Protein AF-A0A932NPA7-F1 (afdb_monomer_lite)

Foldseek 3Di:
DDDDFDKDKAWDPDLVVLLVVLVVVCVVVVDPDDSVVCSVPDTDIDIDTPDD

Sequence (52 aa):
MRADLPARATPILDKARRRAIIATIHRKLAGHRDLAAWVEGSPLVAVELLIE

Structure (mmCIF, N/CA/C/O backbone):
data_AF-A0A932NPA7-F1
#
_entry.id   AF-A0A932NPA7-F1
#
loop_
_atom_site.group_PDB
_atom_site.id
_atom_site.type_symbol
_atom_site.label_atom_id
_atom_site.label_alt_id
_atom_site.label_comp_id
_atom_site.label_asym_id
_atom_site.label_entity_id
_atom_site.label_seq_id
_atom_site.pdbx_PDB_ins_code
_atom_site.Cartn_x
_atom_site.Cartn_y
_atom_site.Cartn_z
_atom_site.occupancy
_atom_site.B_iso_or_equiv
_atom_site.auth_seq_id
_atom_site.auth_comp_id
_atom_site.auth_asym_id
_atom_site.auth_atom_id
_atom_site.pdbx_PDB_model_num
ATOM 1 N N . MET A 1 1 ? 1.255 -10.374 29.413 1.00 52.66 1 MET A N 1
ATOM 2 C CA . MET A 1 1 ? 0.409 -10.590 28.220 1.00 52.66 1 MET A CA 1
ATOM 3 C C . MET A 1 1 ? 0.473 -9.336 27.365 1.00 52.66 1 MET A C 1
ATOM 5 O O . MET A 1 1 ? 0.292 -8.257 27.912 1.00 52.66 1 MET A O 1
ATOM 9 N N . ARG A 1 2 ? 0.791 -9.452 26.071 1.00 65.81 2 ARG A N 1
ATOM 10 C CA . ARG A 1 2 ? 0.613 -8.357 25.104 1.00 65.81 2 ARG A CA 1
ATOM 11 C C . ARG A 1 2 ? -0.859 -8.395 24.700 1.00 65.81 2 ARG A C 1
ATOM 13 O O . ARG A 1 2 ? -1.285 -9.420 24.183 1.00 65.81 2 ARG A O 1
ATOM 20 N N . ALA A 1 3 ? -1.624 -7.361 25.032 1.00 79.69 3 ALA A N 1
ATOM 21 C CA . ALA A 1 3 ? -2.996 -7.243 24.555 1.00 79.69 3 ALA A CA 1
ATOM 22 C C . ALA A 1 3 ? -2.973 -6.882 23.066 1.00 79.69 3 ALA A C 1
ATOM 24 O O . ALA A 1 3 ? -2.072 -6.161 22.624 1.00 79.69 3 ALA A O 1
ATOM 25 N N . ASP A 1 4 ? -3.942 -7.382 22.306 1.00 85.75 4 ASP A N 1
ATOM 26 C CA . ASP A 1 4 ? -4.158 -6.917 20.942 1.00 85.75 4 ASP A CA 1
ATOM 27 C C . ASP A 1 4 ? -4.521 -5.426 20.971 1.00 85.75 4 ASP A C 1
ATOM 29 O O . ASP A 1 4 ? -5.339 -4.990 21.784 1.00 85.75 4 ASP A O 1
ATOM 33 N N . LEU A 1 5 ? -3.881 -4.630 20.108 1.00 89.62 5 LEU A N 1
ATOM 34 C CA . LEU A 1 5 ? -4.176 -3.204 19.979 1.00 89.62 5 LEU A CA 1
ATOM 35 C C . LEU A 1 5 ? -5.220 -3.003 18.874 1.00 89.62 5 LEU A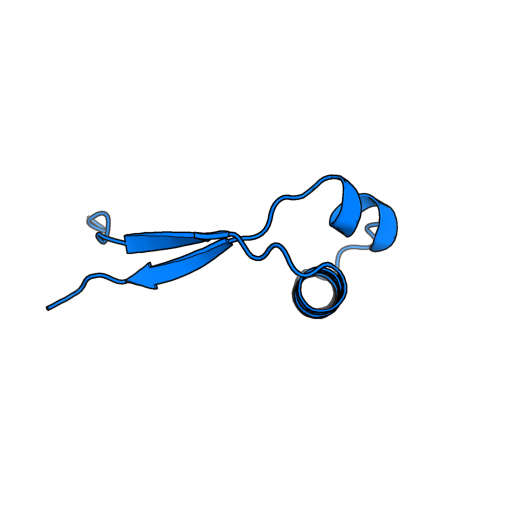 C 1
ATOM 37 O O . LEU A 1 5 ? -5.014 -3.512 17.766 1.00 89.62 5 LEU A O 1
ATOM 41 N N . PRO A 1 6 ? -6.310 -2.252 19.126 1.00 93.19 6 PRO A N 1
ATOM 42 C CA . PRO A 1 6 ? -7.263 -1.926 18.078 1.00 93.19 6 PRO A CA 1
ATOM 43 C C . PRO A 1 6 ? -6.562 -1.093 17.001 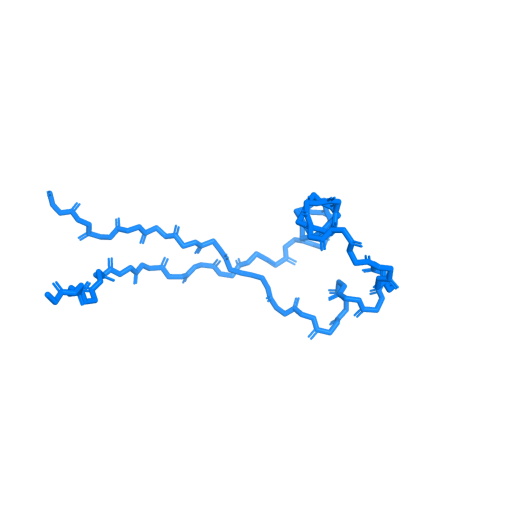1.00 93.19 6 PRO A C 1
ATOM 45 O O . PRO A 1 6 ? -5.783 -0.186 17.299 1.00 93.19 6 PRO A O 1
ATOM 48 N N . ALA A 1 7 ? -6.824 -1.408 15.735 1.00 95.56 7 ALA A N 1
ATOM 49 C CA . ALA A 1 7 ? -6.192 -0.740 14.608 1.00 95.56 7 ALA A CA 1
ATOM 50 C C . ALA A 1 7 ? -7.122 -0.683 13.393 1.00 95.56 7 ALA A C 1
ATOM 52 O O . ALA A 1 7 ? -7.977 -1.550 13.200 1.00 95.56 7 ALA A O 1
ATOM 53 N N . ARG A 1 8 ? -6.927 0.327 12.545 1.00 96.56 8 ARG A N 1
ATOM 54 C CA . ARG A 1 8 ? -7.593 0.469 11.250 1.00 96.56 8 ARG A CA 1
ATOM 55 C C . ARG A 1 8 ? -6.604 0.177 10.131 1.00 96.56 8 ARG A C 1
ATOM 57 O O . ARG A 1 8 ? -5.515 0.741 10.102 1.00 96.56 8 ARG A O 1
ATOM 64 N N . ALA A 1 9 ? -7.005 -0.685 9.201 1.00 96.81 9 ALA A N 1
ATOM 65 C CA . ALA A 1 9 ? -6.249 -0.975 7.991 1.00 96.81 9 ALA A CA 1
ATOM 66 C C . ALA A 1 9 ? -6.862 -0.247 6.788 1.00 96.81 9 ALA A C 1
ATOM 68 O O . ALA A 1 9 ? -8.050 -0.402 6.506 1.00 96.81 9 ALA A O 1
ATOM 69 N N . THR A 1 10 ? -6.034 0.491 6.052 1.00 97.44 10 THR A N 1
ATOM 70 C CA . THR A 1 10 ? -6.426 1.195 4.825 1.00 97.44 10 THR A CA 1
ATOM 71 C C . THR A 1 10 ? -5.590 0.679 3.653 1.00 97.44 10 THR A C 1
ATOM 73 O O . THR A 1 10 ? -4.359 0.741 3.715 1.00 97.44 10 THR A O 1
ATOM 76 N N . PRO A 1 11 ? -6.200 0.167 2.570 1.00 96.25 11 PRO A N 1
ATOM 77 C CA . PRO A 1 11 ? -5.451 -0.369 1.439 1.00 96.25 11 PRO A CA 1
ATOM 78 C C . PRO A 1 11 ? -4.672 0.717 0.688 1.00 96.25 11 PRO A C 1
ATOM 80 O O . PRO A 1 11 ? -5.182 1.801 0.406 1.00 96.25 11 PRO A O 1
ATOM 83 N N . ILE A 1 12 ? -3.433 0.401 0.307 1.00 95.69 12 ILE A N 1
ATOM 84 C CA . ILE A 1 12 ? -2.589 1.246 -0.542 1.00 95.69 12 ILE A CA 1
ATOM 85 C C . ILE A 1 12 ? -2.736 0.765 -1.988 1.00 95.69 12 ILE A C 1
ATOM 87 O O . ILE A 1 12 ? -2.066 -0.172 -2.429 1.00 95.69 12 ILE A O 1
ATOM 91 N N . LEU A 1 13 ? -3.646 1.410 -2.719 1.00 93.69 13 LEU A N 1
ATOM 92 C CA . LEU A 1 13 ? -4.004 1.029 -4.091 1.00 93.69 13 LEU A CA 1
ATOM 93 C C . LEU A 1 13 ? -3.058 1.606 -5.150 1.00 93.69 13 LEU A C 1
ATOM 95 O O . LEU A 1 13 ? -2.891 1.007 -6.212 1.00 93.69 13 LEU A O 1
ATOM 99 N N . ASP A 1 14 ? -2.415 2.741 -4.860 1.00 94.31 14 ASP A N 1
ATOM 100 C CA . ASP A 1 14 ? -1.472 3.357 -5.790 1.00 94.31 14 ASP A CA 1
ATOM 101 C C . ASP A 1 14 ? -0.249 2.456 -6.012 1.00 94.31 14 ASP A C 1
ATOM 103 O O . ASP A 1 14 ? 0.501 2.135 -5.082 1.00 94.31 14 ASP A O 1
ATOM 107 N N . LYS A 1 15 ? -0.046 2.041 -7.266 1.00 91.50 15 LYS A N 1
ATOM 108 C CA . LYS A 1 15 ? 0.987 1.064 -7.630 1.00 91.50 15 LYS A CA 1
ATOM 109 C C . LYS A 1 15 ? 2.397 1.614 -7.411 1.00 91.50 15 LYS A C 1
ATOM 111 O O . LYS A 1 15 ? 3.270 0.875 -6.952 1.00 91.50 15 LYS A O 1
ATOM 116 N N . ALA A 1 16 ? 2.624 2.895 -7.711 1.00 93.00 16 ALA A N 1
ATOM 117 C CA . ALA A 1 16 ? 3.935 3.523 -7.561 1.00 93.00 16 ALA A CA 1
ATOM 118 C C . ALA A 1 16 ? 4.337 3.610 -6.081 1.00 93.00 16 ALA A C 1
ATOM 120 O O . ALA A 1 16 ? 5.425 3.169 -5.695 1.00 93.00 16 ALA A O 1
ATOM 121 N N . ARG A 1 17 ? 3.419 4.075 -5.231 1.00 94.75 17 ARG A N 1
ATOM 122 C CA . ARG A 1 17 ? 3.567 4.135 -3.776 1.00 94.75 17 ARG A CA 1
ATOM 123 C C . ARG A 1 17 ? 3.749 2.747 -3.176 1.00 94.75 17 ARG A C 1
ATOM 125 O O . ARG A 1 17 ? 4.656 2.560 -2.364 1.00 94.75 17 ARG A O 1
ATOM 132 N N . ARG A 1 18 ? 2.953 1.758 -3.600 1.00 93.88 18 ARG A N 1
ATOM 133 C CA . ARG A 1 18 ? 3.093 0.366 -3.143 1.00 93.88 18 ARG A CA 1
ATOM 134 C C . ARG A 1 18 ? 4.484 -0.181 -3.454 1.00 93.88 18 ARG A C 1
ATOM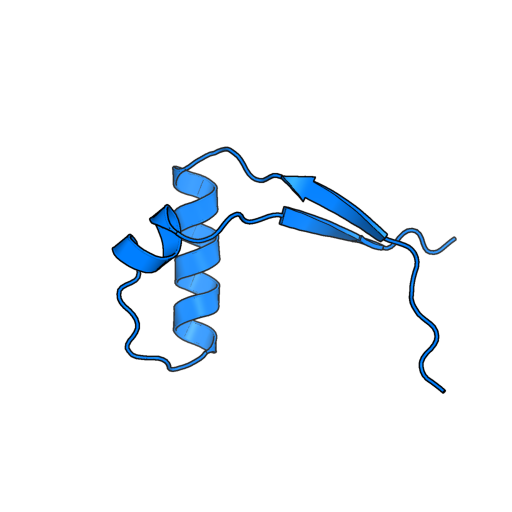 136 O O . ARG A 1 18 ? 5.147 -0.700 -2.556 1.00 93.88 18 ARG A O 1
ATOM 143 N N . ARG A 1 19 ? 4.969 0.003 -4.686 1.00 93.56 19 ARG A N 1
ATOM 144 C CA . ARG A 1 19 ? 6.320 -0.410 -5.093 1.00 93.56 19 ARG A CA 1
ATOM 145 C C . ARG A 1 19 ? 7.409 0.248 -4.246 1.00 93.56 19 ARG A C 1
ATOM 147 O O . ARG A 1 19 ? 8.318 -0.448 -3.800 1.00 93.56 19 ARG A O 1
ATOM 154 N N . ALA A 1 20 ? 7.321 1.554 -4.000 1.00 94.88 20 ALA A N 1
ATOM 155 C CA . ALA A 1 20 ? 8.313 2.279 -3.204 1.00 94.88 20 ALA A CA 1
ATOM 156 C C . ALA A 1 20 ? 8.393 1.776 -1.748 1.00 94.88 20 ALA A C 1
ATOM 158 O O . ALA A 1 20 ? 9.489 1.619 -1.193 1.00 94.88 20 ALA A O 1
ATOM 159 N N . ILE A 1 21 ? 7.242 1.473 -1.138 1.00 94.50 21 ILE A N 1
ATOM 160 C CA . ILE A 1 21 ? 7.181 0.926 0.223 1.00 94.50 21 ILE A CA 1
ATOM 161 C C . ILE A 1 21 ? 7.760 -0.489 0.253 1.00 94.50 21 ILE A C 1
ATOM 163 O O . ILE A 1 21 ? 8.654 -0.758 1.056 1.00 94.50 21 ILE A O 1
ATOM 167 N N . ILE A 1 22 ? 7.320 -1.371 -0.648 1.00 91.50 22 ILE A N 1
ATOM 168 C CA . ILE A 1 22 ? 7.804 -2.757 -0.707 1.00 91.50 22 ILE A CA 1
ATOM 169 C C . ILE A 1 22 ? 9.314 -2.792 -0.96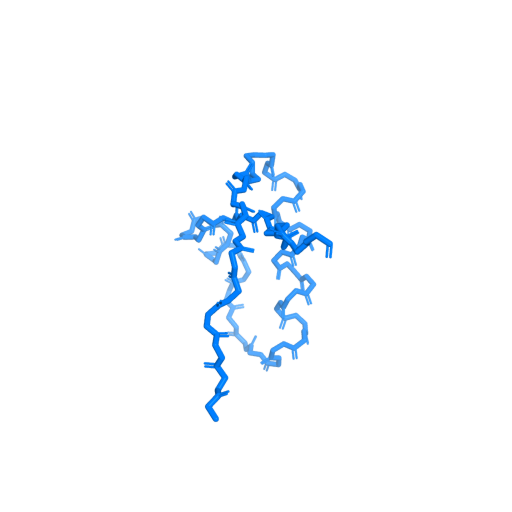6 1.00 91.50 22 ILE A C 1
ATOM 171 O O . ILE A 1 22 ? 10.017 -3.535 -0.289 1.00 91.50 22 ILE A O 1
ATOM 175 N N . ALA A 1 23 ? 9.847 -1.933 -1.840 1.00 91.62 23 ALA A N 1
ATOM 176 C CA . ALA A 1 23 ? 11.292 -1.809 -2.049 1.00 91.62 23 ALA A CA 1
ATOM 177 C C . ALA A 1 23 ? 12.037 -1.432 -0.758 1.00 91.62 23 ALA A C 1
ATOM 179 O O . ALA A 1 23 ? 13.125 -1.933 -0.478 1.00 91.62 23 ALA A O 1
ATOM 180 N N . THR A 1 24 ? 11.447 -0.567 0.067 1.00 92.69 24 THR A N 1
ATOM 181 C CA . THR A 1 24 ? 12.034 -0.183 1.355 1.00 92.69 24 THR A CA 1
ATOM 182 C C . THR A 1 24 ? 11.987 -1.320 2.372 1.00 92.69 24 THR A C 1
ATOM 184 O O . THR A 1 24 ? 12.979 -1.535 3.067 1.00 92.69 24 THR A O 1
ATOM 187 N N . ILE A 1 25 ? 10.881 -2.067 2.441 1.00 89.94 25 ILE A N 1
ATOM 188 C CA . ILE A 1 25 ? 10.759 -3.252 3.304 1.00 89.94 25 ILE A CA 1
ATOM 189 C C . ILE A 1 25 ? 11.752 -4.333 2.851 1.00 89.94 25 ILE A C 1
ATOM 191 O O . ILE A 1 25 ? 12.460 -4.901 3.677 1.00 89.94 25 ILE A O 1
ATOM 195 N N . HIS A 1 26 ? 11.860 -4.562 1.542 1.00 87.00 26 HIS A N 1
ATOM 196 C CA . HIS A 1 26 ? 12.766 -5.534 0.924 1.00 87.00 26 HIS A CA 1
ATOM 197 C C . HIS A 1 26 ? 14.219 -5.313 1.340 1.00 87.00 26 HIS A C 1
ATOM 199 O O . HIS A 1 26 ? 14.848 -6.227 1.871 1.00 87.00 26 HIS A O 1
ATOM 205 N N . ARG A 1 27 ? 14.703 -4.067 1.227 1.00 87.94 27 ARG A N 1
ATOM 206 C CA . ARG A 1 27 ? 16.049 -3.680 1.682 1.00 87.94 27 ARG A CA 1
ATOM 207 C C . ARG A 1 27 ? 16.289 -3.983 3.161 1.00 87.94 27 ARG A C 1
ATOM 209 O O . ARG A 1 27 ? 17.392 -4.372 3.523 1.00 87.94 27 ARG A O 1
ATOM 216 N N . LYS A 1 28 ? 15.277 -3.802 4.018 1.00 87.94 28 LYS A N 1
ATOM 217 C CA . LYS A 1 28 ? 15.394 -4.043 5.467 1.00 87.94 28 LYS A CA 1
ATOM 218 C C . LYS A 1 28 ? 15.400 -5.525 5.830 1.00 87.94 28 LYS A C 1
ATOM 220 O O . LYS A 1 28 ? 16.014 -5.896 6.821 1.00 87.94 28 LYS A O 1
ATOM 225 N N . LEU A 1 29 ? 14.712 -6.359 5.054 1.00 83.94 29 LEU A N 1
ATOM 226 C CA . LEU A 1 29 ? 14.564 -7.787 5.342 1.00 83.94 29 LEU A CA 1
ATOM 227 C C . LEU A 1 29 ? 15.721 -8.650 4.808 1.00 83.94 29 LEU A C 1
ATOM 229 O O . LEU A 1 29 ? 15.662 -9.867 4.958 1.00 83.94 29 LEU A O 1
ATOM 233 N N . ALA A 1 30 ? 16.751 -8.049 4.192 1.00 67.06 30 ALA A N 1
ATOM 234 C CA . ALA A 1 30 ? 17.956 -8.710 3.660 1.00 67.06 30 ALA A CA 1
ATOM 235 C C . ALA A 1 30 ? 17.697 -9.903 2.705 1.00 67.06 30 ALA A C 1
ATOM 237 O O . ALA A 1 30 ? 18.599 -10.683 2.399 1.00 67.06 30 ALA A O 1
ATOM 238 N N . GLY A 1 31 ? 16.464 -10.064 2.220 1.00 66.69 31 GLY A N 1
ATOM 239 C CA . GLY A 1 31 ? 16.052 -11.201 1.408 1.00 66.69 31 GLY A CA 1
ATOM 240 C C . GLY A 1 31 ? 16.275 -10.947 -0.077 1.00 66.69 31 GLY A C 1
ATOM 241 O O . GLY A 1 31 ? 15.809 -9.948 -0.610 1.00 66.69 31 GLY A O 1
ATOM 242 N N . HIS A 1 32 ? 16.895 -11.897 -0.776 1.00 64.38 32 HIS A N 1
ATOM 243 C CA . HIS A 1 32 ? 17.018 -11.916 -2.241 1.00 64.38 32 HIS A CA 1
ATOM 244 C C . HIS A 1 32 ? 15.688 -12.306 -2.921 1.00 64.38 32 HIS A C 1
ATOM 246 O O . HIS A 1 32 ? 15.631 -13.238 -3.718 1.00 64.38 32 HIS A O 1
ATOM 252 N N . ARG A 1 33 ? 14.574 -11.654 -2.567 1.00 73.62 33 ARG A N 1
ATOM 253 C CA . ARG A 1 33 ? 13.284 -11.881 -3.247 1.00 73.62 33 ARG A CA 1
ATOM 254 C C . ARG A 1 33 ? 13.175 -11.001 -4.487 1.00 73.62 33 ARG A C 1
ATOM 256 O O . ARG A 1 33 ? 13.667 -9.879 -4.481 1.00 73.62 33 ARG A O 1
ATOM 263 N N . ASP A 1 34 ? 12.498 -11.475 -5.523 1.00 87.25 34 ASP A N 1
ATOM 264 C CA . ASP A 1 34 ? 12.152 -10.622 -6.658 1.00 87.25 34 ASP A CA 1
ATOM 265 C C . ASP A 1 34 ? 11.144 -9.550 -6.209 1.00 87.25 34 ASP A C 1
ATOM 267 O O . ASP A 1 34 ? 10.021 -9.850 -5.796 1.00 87.25 34 ASP A O 1
ATOM 271 N N . LEU A 1 35 ? 11.566 -8.284 -6.271 1.00 86.56 35 LEU A N 1
ATOM 272 C CA . LEU A 1 35 ? 10.744 -7.138 -5.903 1.00 86.56 35 LEU A CA 1
ATOM 273 C C . LEU A 1 35 ? 9.500 -7.020 -6.794 1.00 86.56 35 LEU A C 1
ATOM 275 O O . LEU A 1 35 ? 8.440 -6.646 -6.295 1.00 86.56 35 LEU A O 1
ATOM 279 N N . ALA A 1 36 ? 9.605 -7.325 -8.089 1.00 87.38 36 ALA A N 1
ATOM 280 C CA . ALA A 1 36 ? 8.485 -7.207 -9.018 1.00 87.38 36 ALA A CA 1
ATOM 281 C C . ALA A 1 36 ? 7.404 -8.244 -8.699 1.00 87.38 36 ALA A C 1
ATOM 283 O O . ALA A 1 36 ? 6.243 -7.878 -8.501 1.00 87.38 36 ALA A O 1
ATOM 284 N N . ALA A 1 37 ? 7.803 -9.510 -8.544 1.00 89.06 37 ALA A N 1
ATOM 285 C CA . ALA A 1 37 ? 6.901 -10.579 -8.121 1.00 89.06 37 ALA A CA 1
ATOM 286 C C . ALA A 1 37 ? 6.236 -10.258 -6.773 1.00 89.06 37 ALA A C 1
ATOM 288 O O . ALA A 1 37 ? 5.043 -10.502 -6.578 1.00 89.06 37 ALA A O 1
ATOM 289 N N . TRP A 1 38 ? 6.989 -9.653 -5.850 1.00 87.50 38 TRP A N 1
ATOM 290 C CA . TRP A 1 38 ? 6.459 -9.305 -4.540 1.00 87.50 38 TRP A CA 1
ATOM 291 C C . TRP A 1 38 ? 5.415 -8.179 -4.597 1.00 87.50 38 TRP A C 1
ATOM 293 O O . TRP A 1 38 ? 4.381 -8.271 -3.940 1.00 87.50 38 TRP A O 1
ATOM 303 N N . VAL A 1 39 ? 5.639 -7.150 -5.420 1.00 89.06 39 VAL A N 1
ATOM 304 C CA . VAL A 1 39 ? 4.688 -6.039 -5.620 1.00 89.06 39 VAL A CA 1
ATOM 305 C C . VAL A 1 39 ? 3.378 -6.493 -6.263 1.00 89.06 39 VAL A C 1
ATOM 307 O O . VAL A 1 39 ? 2.330 -5.906 -5.966 1.00 89.06 39 VAL A O 1
ATOM 310 N N . GLU A 1 40 ? 3.430 -7.494 -7.140 1.00 89.69 40 GLU A N 1
ATOM 311 C CA . GLU A 1 40 ? 2.248 -8.014 -7.829 1.00 89.69 40 GLU A CA 1
ATOM 312 C C . GLU A 1 40 ? 1.427 -8.943 -6.929 1.00 89.69 40 GLU A C 1
ATOM 314 O O . GLU A 1 40 ? 0.208 -8.810 -6.852 1.00 89.69 40 GLU A O 1
ATOM 319 N N . GLY A 1 41 ? 2.090 -9.834 -6.186 1.00 87.94 41 GLY A N 1
ATOM 320 C CA . GLY A 1 41 ? 1.415 -10.840 -5.362 1.00 87.94 41 GLY A CA 1
ATOM 321 C C . GLY A 1 41 ? 1.024 -10.392 -3.951 1.00 87.94 41 GLY A C 1
ATOM 322 O O . GLY A 1 41 ? 0.366 -11.154 -3.248 1.00 87.94 41 GLY A O 1
ATOM 323 N N . SER A 1 42 ? 1.449 -9.209 -3.490 1.00 84.94 42 SER A N 1
ATOM 324 C CA . SER A 1 42 ? 1.229 -8.775 -2.099 1.00 84.94 42 SER A CA 1
ATOM 325 C C . SER A 1 42 ? 0.351 -7.526 -1.987 1.00 84.94 42 SER A C 1
ATOM 327 O O . SER A 1 42 ? 0.799 -6.429 -2.345 1.00 84.94 42 SER A O 1
ATOM 329 N N . PRO A 1 43 ? -0.877 -7.641 -1.439 1.00 90.38 43 PRO A N 1
ATOM 330 C CA . PRO A 1 43 ? -1.639 -6.470 -1.026 1.00 90.38 43 PRO A CA 1
ATOM 331 C C . PRO A 1 43 ? -0.917 -5.755 0.124 1.00 90.38 43 PRO A C 1
ATOM 333 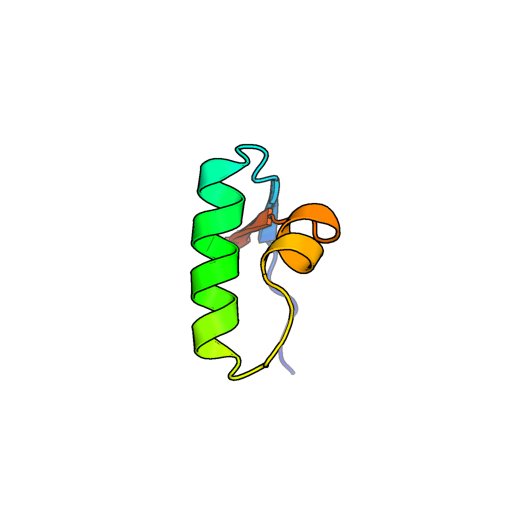O O . PRO A 1 43 ? -0.331 -6.388 1.002 1.00 90.38 43 PRO A O 1
ATOM 336 N N . LEU A 1 44 ? -0.958 -4.422 0.118 1.00 94.12 44 LEU A N 1
ATOM 337 C CA . LEU A 1 44 ? -0.312 -3.585 1.125 1.00 94.12 44 LEU A CA 1
ATOM 338 C C . LEU A 1 44 ? -1.347 -2.671 1.778 1.00 94.12 44 LEU A C 1
ATOM 340 O O . LEU A 1 44 ? -2.120 -2.011 1.082 1.00 94.12 44 LEU A O 1
ATOM 344 N N . VAL A 1 45 ? -1.335 -2.612 3.107 1.00 95.75 45 VAL A N 1
ATOM 345 C CA . VAL A 1 45 ? -2.228 -1.764 3.902 1.00 95.75 45 VAL A CA 1
ATOM 346 C C . VAL A 1 45 ? -1.411 -0.847 4.809 1.00 95.75 45 VAL A C 1
ATOM 348 O O . VAL A 1 45 ? -0.380 -1.251 5.346 1.00 95.75 45 VAL A O 1
ATOM 351 N N . ALA A 1 46 ? -1.864 0.393 4.972 1.00 96.12 46 ALA A N 1
ATOM 352 C CA . ALA A 1 46 ? -1.430 1.263 6.056 1.00 96.12 46 ALA A CA 1
ATOM 353 C C . ALA A 1 46 ? -2.227 0.900 7.312 1.00 96.12 46 ALA A C 1
ATOM 355 O O . ALA A 1 46 ? -3.437 0.700 7.223 1.00 96.12 46 ALA A O 1
ATOM 356 N N . VAL A 1 47 ? -1.550 0.800 8.454 1.00 95.69 47 VAL A N 1
ATOM 357 C CA . VAL A 1 47 ? -2.175 0.470 9.736 1.00 95.69 47 VAL A CA 1
ATOM 358 C C . VAL A 1 47 ? -2.050 1.668 10.664 1.00 95.69 47 VAL A C 1
ATOM 360 O O . VAL A 1 47 ? -0.943 2.141 10.916 1.00 95.69 47 VAL A O 1
ATOM 363 N N . GLU A 1 48 ? -3.183 2.134 11.173 1.00 96.25 48 GLU A N 1
ATOM 364 C CA . GLU A 1 48 ? -3.281 3.191 12.178 1.00 96.25 48 GLU A CA 1
ATOM 365 C C . GLU A 1 48 ? -3.777 2.571 13.483 1.00 96.25 48 GLU A C 1
ATOM 367 O O . GLU A 1 48 ? -4.795 1.878 13.487 1.00 96.25 48 GLU A O 1
ATOM 372 N N . LEU A 1 49 ? -3.059 2.782 14.587 1.00 94.00 49 LEU A N 1
ATOM 373 C CA . LEU A 1 49 ? -3.499 2.309 15.900 1.00 94.00 49 LEU A CA 1
ATOM 374 C C . LEU A 1 49 ? -4.624 3.216 16.410 1.00 94.00 49 LEU A C 1
ATOM 376 O O . LEU A 1 49 ? -4.514 4.436 16.335 1.00 94.00 49 LEU A O 1
ATOM 380 N N . LEU A 1 50 ? -5.689 2.618 16.936 1.00 92.19 50 LEU A N 1
ATOM 381 C CA . LEU A 1 50 ? -6.876 3.310 17.449 1.00 92.19 50 LEU A CA 1
ATOM 382 C C . LEU A 1 50 ? -6.790 3.4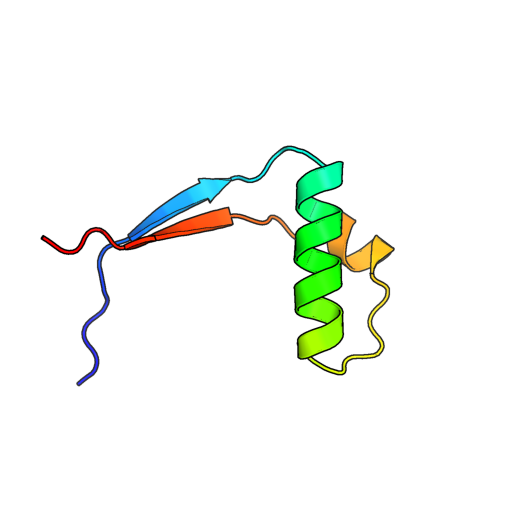95 18.970 1.00 92.19 50 LEU A C 1
ATOM 384 O O . LEU A 1 50 ? -7.753 3.234 19.685 1.00 92.19 50 LEU A O 1
ATOM 388 N N . ILE A 1 51 ? -5.605 3.854 19.462 1.00 85.69 51 ILE A N 1
ATOM 389 C CA . ILE A 1 51 ? -5.379 4.099 20.889 1.00 85.69 51 ILE A CA 1
ATOM 390 C C . ILE A 1 51 ? -5.904 5.503 21.217 1.00 85.69 51 ILE A C 1
ATOM 392 O O . ILE A 1 51 ? -5.576 6.440 20.489 1.00 85.69 51 ILE A O 1
ATOM 396 N N . GLU A 1 52 ? -6.724 5.620 22.264 1.00 64.88 52 GLU A N 1
ATOM 397 C CA . GLU A 1 52 ? -7.178 6.903 22.834 1.00 64.88 52 GLU A CA 1
ATOM 398 C C . GLU A 1 52 ? -6.070 7.610 23.625 1.00 64.88 52 GLU A C 1
ATOM 400 O O . GLU A 1 52 ? -5.270 6.907 24.292 1.00 64.88 52 GLU A O 1
#

pLDDT: mean 87.84, std 10.01, range [52.66, 97.44]

Radius of gyration: 13.64 Å; chains: 1; bounding box: 26×19×37 Å

Secondary structure (DSSP, 8-state):
--PPPPEEEEE---HHHHHHHHHHHHHHTT----HHHHHHH---EEEEE---